Protein AF-A0A497MQU5-F1 (afdb_monomer_lite)

Structure (mmCIF, N/CA/C/O backbone):
data_AF-A0A497MQU5-F1
#
_entry.id   AF-A0A497MQU5-F1
#
loop_
_atom_site.group_PDB
_atom_site.id
_atom_site.type_symbol
_atom_site.label_atom_id
_atom_site.label_alt_id
_atom_site.label_comp_id
_atom_site.label_asym_id
_atom_site.label_entity_id
_atom_site.label_seq_id
_atom_site.pdbx_PDB_ins_code
_atom_site.Cartn_x
_atom_site.Cartn_y
_atom_site.Cartn_z
_atom_site.occupancy
_atom_site.B_iso_or_equiv
_atom_site.auth_seq_id
_atom_site.auth_comp_id
_atom_site.auth_asym_id
_atom_site.auth_atom_id
_atom_site.pdbx_PDB_model_num
ATOM 1 N N . MET A 1 1 ? -2.123 -1.316 -17.488 1.00 65.50 1 MET A N 1
ATOM 2 C CA . MET A 1 1 ? -1.424 -1.820 -16.282 1.00 65.50 1 MET A CA 1
ATOM 3 C C . MET A 1 1 ? -2.068 -3.117 -15.825 1.00 65.50 1 MET A C 1
ATOM 5 O O . MET A 1 1 ? -3.283 -3.237 -15.933 1.00 65.50 1 MET A O 1
ATOM 9 N N . THR A 1 2 ? -1.287 -4.078 -15.330 1.00 81.25 2 THR A N 1
ATOM 10 C CA . THR A 1 2 ? -1.778 -5.382 -14.852 1.00 81.25 2 THR A CA 1
ATOM 11 C C . THR A 1 2 ? -1.287 -5.631 -13.429 1.00 81.25 2 THR A C 1
ATOM 13 O O . THR A 1 2 ? -0.096 -5.804 -13.187 1.00 81.25 2 THR A O 1
ATOM 16 N N . VAL A 1 3 ? -2.223 -5.644 -12.476 1.00 84.69 3 VAL A N 1
ATOM 17 C CA . VAL A 1 3 ? -1.948 -5.898 -11.054 1.00 84.69 3 VAL A CA 1
ATOM 18 C C . VAL A 1 3 ? -2.607 -7.215 -10.640 1.00 84.69 3 VAL A C 1
ATOM 20 O O . VAL A 1 3 ? -3.821 -7.366 -10.832 1.00 84.69 3 VAL A O 1
ATOM 23 N N . PRO A 1 4 ? -1.873 -8.164 -10.030 1.00 89.62 4 PRO A N 1
ATOM 24 C CA . PRO A 1 4 ? -2.443 -9.399 -9.502 1.00 89.62 4 PRO A CA 1
ATOM 25 C C . PRO A 1 4 ? -3.201 -9.123 -8.191 1.00 89.62 4 PRO A C 1
ATOM 27 O O . PRO A 1 4 ? -2.740 -9.439 -7.095 1.00 89.62 4 PRO A O 1
ATOM 30 N N . HIS A 1 5 ? -4.395 -8.535 -8.306 1.00 89.56 5 HIS A N 1
ATOM 31 C CA . HIS A 1 5 ? -5.226 -8.060 -7.192 1.00 89.56 5 HIS A CA 1
ATOM 32 C C . HIS A 1 5 ? -5.446 -9.099 -6.078 1.00 89.56 5 HIS A C 1
ATOM 34 O O . HIS A 1 5 ? -5.529 -8.736 -4.906 1.00 89.56 5 HIS A O 1
ATOM 40 N N . VAL A 1 6 ? -5.542 -10.391 -6.411 1.00 92.25 6 VAL A N 1
ATOM 41 C CA . VAL A 1 6 ? -5.688 -11.472 -5.418 1.00 92.25 6 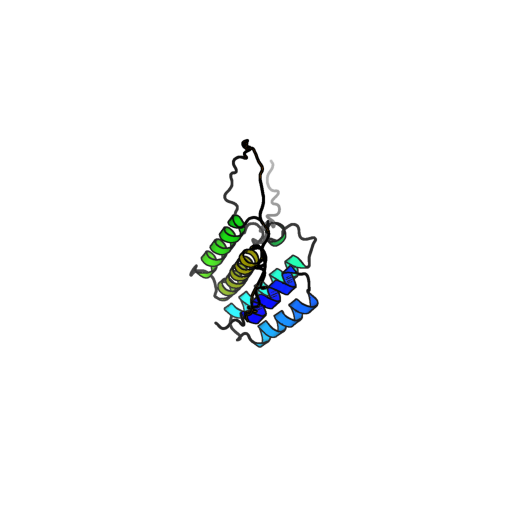VAL A CA 1
ATOM 42 C C . VAL A 1 6 ? -4.443 -11.577 -4.531 1.00 92.25 6 VAL A C 1
ATOM 44 O O . VAL A 1 6 ? -4.572 -11.623 -3.308 1.00 92.25 6 VAL A O 1
ATOM 47 N N . LEU A 1 7 ? -3.247 -11.536 -5.129 1.00 93.69 7 LEU A N 1
ATOM 48 C CA . LEU A 1 7 ? -1.980 -11.573 -4.395 1.00 93.69 7 LEU A CA 1
ATOM 49 C C . LEU A 1 7 ? -1.793 -10.307 -3.557 1.00 93.69 7 LEU A C 1
ATOM 51 O O . LEU A 1 7 ? -1.434 -10.407 -2.391 1.00 93.69 7 LEU A O 1
ATOM 55 N N . VAL A 1 8 ? -2.115 -9.130 -4.103 1.00 94.88 8 VAL A N 1
ATOM 56 C CA . VAL A 1 8 ? -2.029 -7.851 -3.372 1.00 94.88 8 VAL A CA 1
ATOM 57 C C . VAL A 1 8 ? -2.948 -7.839 -2.143 1.00 94.88 8 VAL A C 1
ATOM 59 O O . VAL A 1 8 ? -2.521 -7.485 -1.046 1.00 94.88 8 VAL A O 1
ATOM 62 N N . ASN A 1 9 ? -4.197 -8.299 -2.283 1.00 94.19 9 ASN A N 1
ATOM 63 C CA . ASN A 1 9 ? -5.106 -8.434 -1.141 1.00 94.19 9 ASN A CA 1
ATOM 64 C C . ASN A 1 9 ? -4.569 -9.423 -0.092 1.00 94.19 9 ASN A C 1
ATOM 66 O O . ASN A 1 9 ? -4.709 -9.171 1.106 1.00 94.19 9 ASN A O 1
ATOM 70 N N . ARG A 1 10 ? -3.948 -10.532 -0.520 1.00 94.25 10 ARG A N 1
ATOM 71 C CA . ARG A 1 10 ? -3.338 -11.513 0.389 1.00 94.25 10 ARG A CA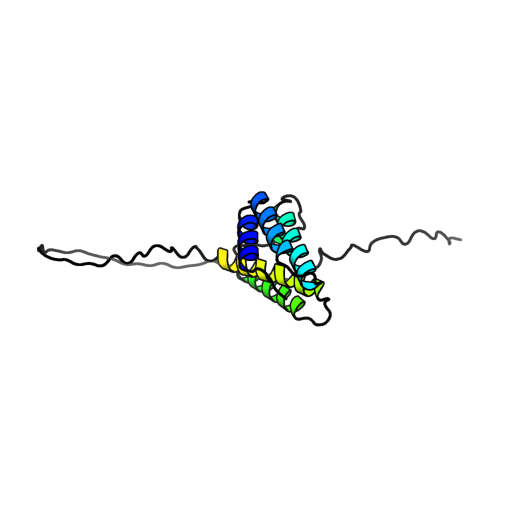 1
ATOM 72 C C . ARG A 1 10 ? -2.117 -10.939 1.110 1.00 94.25 10 ARG A C 1
ATOM 74 O O . ARG A 1 10 ? -2.028 -11.068 2.325 1.00 94.25 10 ARG A O 1
ATOM 81 N N . PHE A 1 11 ? -1.237 -10.251 0.389 1.00 95.88 11 PHE A N 1
ATOM 82 C CA . PHE A 1 11 ? -0.096 -9.518 0.931 1.00 95.88 11 PHE A CA 1
ATOM 83 C C . PHE A 1 11 ? -0.530 -8.551 2.041 1.00 95.88 11 PHE A C 1
ATOM 85 O O . PHE A 1 11 ? -0.059 -8.657 3.170 1.00 95.88 11 PHE A O 1
ATOM 92 N N . PHE A 1 12 ? -1.505 -7.679 1.772 1.00 94.06 12 PHE A N 1
ATOM 93 C CA . PHE A 1 12 ? -2.002 -6.733 2.771 1.00 94.06 12 PHE A CA 1
ATOM 94 C C . PHE A 1 12 ? -2.652 -7.410 3.994 1.00 94.06 12 PHE A C 1
ATOM 96 O O . PHE A 1 12 ? -2.543 -6.890 5.104 1.00 94.06 12 PHE A O 1
ATOM 103 N N . GLN A 1 13 ? -3.324 -8.560 3.832 1.00 92.88 13 GLN A N 1
ATOM 104 C CA . GLN A 1 13 ? -3.819 -9.344 4.976 1.00 92.88 13 GLN A CA 1
ATOM 105 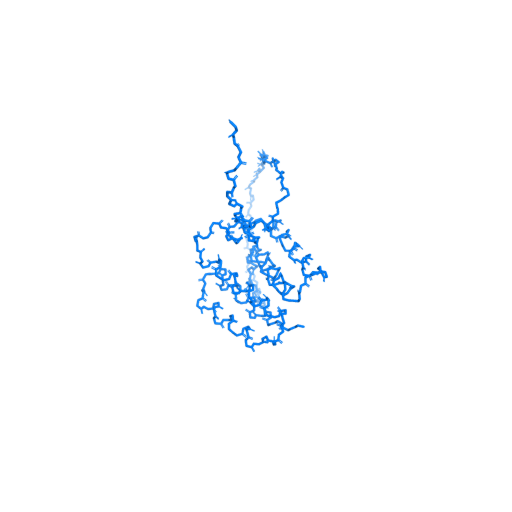C C . GLN A 1 13 ? -2.665 -9.816 5.866 1.00 92.88 13 GLN A C 1
ATOM 107 O O . GLN A 1 13 ? -2.736 -9.647 7.081 1.00 92.88 13 GLN A O 1
ATOM 112 N N . LEU A 1 14 ? -1.605 -10.360 5.262 1.00 93.50 14 LEU A N 1
ATOM 113 C CA . LEU A 1 14 ? -0.420 -10.850 5.969 1.00 93.50 14 LEU A CA 1
ATOM 114 C C . LEU A 1 14 ? 0.313 -9.705 6.684 1.00 93.50 14 LEU A C 1
ATOM 116 O O . LEU A 1 14 ? 0.672 -9.853 7.848 1.00 93.50 14 LEU A O 1
ATOM 120 N N . VAL A 1 15 ? 0.448 -8.541 6.038 1.00 91.50 15 VAL A N 1
ATOM 121 C CA . VAL A 1 15 ? 1.002 -7.317 6.646 1.00 91.50 15 VAL A CA 1
ATOM 122 C C . VAL A 1 15 ? 0.181 -6.871 7.862 1.00 91.50 15 VAL A C 1
ATOM 124 O O . VAL A 1 15 ? 0.740 -6.672 8.938 1.00 91.50 15 VAL A O 1
ATOM 127 N N . ASN A 1 16 ? -1.149 -6.791 7.739 1.00 88.12 16 ASN A N 1
ATOM 128 C CA . ASN A 1 16 ? -2.030 -6.422 8.856 1.00 88.12 16 ASN A CA 1
ATOM 129 C C . ASN A 1 16 ? -1.988 -7.443 10.011 1.00 88.12 16 ASN A C 1
ATOM 131 O O . ASN A 1 16 ? -2.168 -7.072 11.167 1.00 88.12 16 ASN A O 1
ATOM 135 N N . GLN A 1 17 ? -1.725 -8.717 9.709 1.00 89.31 17 GLN A N 1
ATOM 136 C CA . GLN A 1 17 ? -1.517 -9.793 10.687 1.00 89.31 17 GLN A CA 1
ATOM 137 C C . GLN A 1 17 ? -0.060 -9.884 11.188 1.00 89.31 17 GLN A C 1
ATOM 139 O O . GLN A 1 17 ? 0.261 -10.801 11.940 1.00 89.31 17 GLN A O 1
ATOM 144 N N . ARG A 1 18 ? 0.827 -8.961 10.778 1.00 88.88 18 ARG A N 1
ATOM 145 C CA . ARG A 1 18 ? 2.275 -8.945 11.079 1.00 88.88 18 ARG A CA 1
ATOM 146 C C . ARG A 1 18 ? 3.028 -10.223 10.654 1.00 88.88 18 ARG A C 1
ATOM 148 O O . ARG A 1 18 ? 4.120 -10.505 11.141 1.00 88.88 18 ARG A O 1
ATOM 155 N N . GLN A 1 19 ? 2.489 -10.982 9.698 1.00 92.44 19 GLN A N 1
ATOM 156 C CA . GLN A 1 19 ? 3.088 -12.203 9.145 1.00 92.44 19 GLN A CA 1
ATOM 157 C C . GLN A 1 19 ? 4.098 -11.879 8.029 1.00 92.44 19 GLN A C 1
ATOM 159 O O . GLN A 1 19 ? 3.915 -12.249 6.865 1.00 92.44 19 GLN A O 1
ATOM 164 N N . PHE A 1 20 ? 5.177 -11.172 8.380 1.00 91.75 20 PHE A N 1
ATOM 165 C CA . PHE A 1 20 ? 6.122 -10.593 7.413 1.00 91.75 20 PHE A CA 1
ATOM 166 C C . PHE A 1 20 ? 6.785 -11.619 6.485 1.00 91.75 20 PHE A C 1
ATOM 168 O O . PHE A 1 20 ? 6.808 -11.400 5.281 1.00 91.75 20 PHE A O 1
ATOM 175 N N . ALA A 1 21 ? 7.211 -12.782 6.990 1.00 93.50 21 ALA A N 1
ATOM 176 C CA . ALA A 1 21 ? 7.808 -13.832 6.154 1.00 93.50 21 ALA A CA 1
ATOM 177 C C . ALA A 1 21 ? 6.839 -14.390 5.085 1.00 93.50 21 ALA A C 1
ATOM 179 O O . ALA A 1 21 ? 7.269 -14.863 4.034 1.00 93.50 21 ALA A O 1
ATOM 180 N N . GLY A 1 22 ? 5.525 -14.338 5.335 1.00 93.44 22 GLY A N 1
ATOM 181 C CA . GLY A 1 22 ? 4.506 -14.650 4.331 1.00 93.44 22 GLY A CA 1
ATOM 182 C C . GLY A 1 22 ? 4.288 -13.488 3.359 1.00 93.44 22 GLY A C 1
ATOM 183 O O . GLY A 1 22 ? 4.191 -13.705 2.153 1.00 93.44 22 GLY A O 1
ATOM 184 N N . ALA A 1 23 ? 4.240 -12.258 3.878 1.00 94.69 23 ALA A N 1
ATOM 185 C CA . ALA A 1 23 ? 4.084 -11.050 3.072 1.00 94.69 23 ALA A CA 1
ATOM 186 C C . ALA A 1 23 ? 5.239 -10.876 2.068 1.00 94.69 23 ALA A C 1
ATOM 188 O O . ALA A 1 23 ? 4.980 -10.645 0.893 1.00 94.69 23 ALA A O 1
ATOM 189 N N . GLU A 1 24 ? 6.490 -11.076 2.488 1.00 94.62 24 GLU A N 1
ATOM 190 C CA . GLU A 1 24 ? 7.686 -10.999 1.634 1.00 94.62 24 GLU A CA 1
ATOM 191 C C . GLU A 1 24 ? 7.613 -12.002 0.458 1.00 94.62 24 GLU A C 1
ATOM 193 O O . GLU A 1 24 ? 7.892 -11.638 -0.686 1.00 94.62 24 GLU A O 1
ATOM 198 N N . ARG A 1 25 ? 7.126 -13.233 0.692 1.00 95.81 25 ARG A N 1
ATOM 199 C CA . ARG A 1 25 ? 6.919 -14.246 -0.368 1.00 95.81 25 ARG A CA 1
ATOM 200 C C . ARG A 1 25 ? 5.845 -13.841 -1.379 1.00 95.81 25 ARG A C 1
ATOM 202 O O . ARG A 1 25 ? 6.033 -14.034 -2.579 1.00 95.81 25 ARG A O 1
ATOM 209 N N . GLU A 1 26 ? 4.717 -13.292 -0.922 1.00 95.00 26 GLU A N 1
ATOM 210 C CA . GLU A 1 26 ? 3.675 -12.814 -1.844 1.00 95.00 26 GLU A CA 1
ATOM 211 C C . GLU A 1 26 ? 4.096 -11.530 -2.568 1.00 95.00 26 GLU A C 1
ATOM 213 O O . GLU A 1 26 ? 3.768 -11.366 -3.739 1.00 95.00 26 GLU A O 1
ATOM 218 N N . LEU A 1 27 ? 4.881 -10.657 -1.929 1.00 94.56 27 LEU A N 1
ATOM 219 C CA . LEU A 1 27 ? 5.452 -9.464 -2.555 1.00 94.56 27 LEU A CA 1
ATOM 220 C C . LEU A 1 27 ? 6.375 -9.831 -3.728 1.00 94.56 27 LEU A C 1
ATOM 222 O O . LEU A 1 27 ? 6.263 -9.236 -4.800 1.00 94.56 27 LEU A O 1
ATOM 226 N N . GLN A 1 28 ? 7.209 -10.863 -3.572 1.00 94.94 28 GLN A N 1
ATOM 227 C CA . GLN A 1 28 ? 8.028 -11.382 -4.670 1.00 94.94 28 GLN A CA 1
ATOM 228 C C . GLN A 1 28 ? 7.161 -11.949 -5.810 1.00 94.94 28 GLN A C 1
ATOM 230 O O . GLN A 1 28 ? 7.330 -11.559 -6.961 1.00 94.94 28 GLN A O 1
ATOM 235 N N . ARG A 1 29 ? 6.133 -12.754 -5.507 1.00 94.94 29 ARG A N 1
ATOM 236 C CA . ARG A 1 29 ? 5.186 -13.255 -6.528 1.00 94.94 29 ARG A CA 1
ATOM 237 C C . ARG A 1 29 ? 4.404 -12.146 -7.240 1.00 94.94 29 ARG A C 1
ATOM 239 O O . ARG A 1 29 ? 4.007 -12.318 -8.391 1.00 94.94 29 ARG A O 1
ATOM 246 N N . ILE A 1 30 ? 4.138 -11.026 -6.562 1.00 94.56 30 ILE A N 1
ATOM 247 C CA . ILE A 1 30 ? 3.538 -9.830 -7.167 1.00 94.56 30 ILE A CA 1
ATOM 248 C C . ILE A 1 30 ? 4.520 -9.212 -8.169 1.00 94.56 30 ILE A C 1
ATOM 250 O O . ILE A 1 30 ? 4.114 -8.943 -9.298 1.00 94.56 30 ILE A O 1
ATOM 254 N N . LYS A 1 31 ? 5.796 -9.056 -7.789 1.00 93.12 31 LYS A N 1
ATOM 255 C CA . LYS A 1 31 ? 6.876 -8.560 -8.659 1.00 93.12 31 LYS A CA 1
ATOM 256 C C . LYS A 1 31 ? 7.021 -9.401 -9.927 1.00 93.12 31 LYS A C 1
ATOM 258 O O . LYS A 1 31 ? 7.033 -8.841 -11.015 1.00 93.12 31 LYS A O 1
ATOM 263 N N . ASP A 1 32 ? 7.056 -10.726 -9.790 1.00 93.50 32 ASP A N 1
ATOM 264 C CA . ASP A 1 32 ? 7.263 -11.654 -10.912 1.00 93.50 32 ASP A CA 1
ATOM 265 C C . ASP A 1 32 ? 6.094 -11.647 -11.915 1.00 93.50 32 ASP A C 1
ATOM 267 O O . ASP A 1 32 ? 6.282 -11.902 -13.102 1.00 93.50 32 ASP A O 1
ATOM 271 N N . LYS A 1 33 ? 4.875 -11.328 -11.453 1.00 92.38 33 LYS A N 1
ATOM 272 C CA . LYS A 1 33 ? 3.671 -11.209 -12.298 1.00 92.38 33 LYS A CA 1
ATOM 273 C C . LYS A 1 33 ? 3.418 -9.798 -12.833 1.00 92.38 33 LYS A C 1
ATOM 275 O O . LYS A 1 33 ? 2.526 -9.620 -13.663 1.00 92.38 33 LYS A O 1
ATOM 280 N N . MET A 1 34 ? 4.142 -8.791 -12.352 1.00 91.38 34 MET A N 1
ATOM 281 C CA . MET A 1 34 ? 4.026 -7.416 -12.830 1.00 91.38 34 MET A CA 1
ATOM 282 C C . MET A 1 34 ? 4.934 -7.197 -14.042 1.00 91.38 34 MET A C 1
ATOM 284 O O . MET A 1 34 ? 6.135 -7.442 -14.000 1.00 91.38 34 MET A O 1
ATOM 288 N N . GLY A 1 35 ? 4.369 -6.659 -15.126 1.00 90.81 35 GLY A N 1
ATOM 289 C CA . GLY A 1 35 ? 5.168 -6.196 -16.263 1.00 90.81 35 GLY A CA 1
ATOM 290 C C . GLY A 1 35 ? 6.119 -5.056 -15.871 1.00 90.81 35 GLY A C 1
ATOM 291 O O . GLY A 1 35 ? 5.803 -4.254 -14.988 1.00 90.81 35 GLY A O 1
ATOM 292 N N . LYS A 1 36 ? 7.263 -4.956 -16.555 1.00 90.44 36 LYS A N 1
ATOM 293 C CA . LYS A 1 36 ? 8.242 -3.874 -16.367 1.00 90.44 36 LYS A CA 1
ATOM 294 C C . LYS A 1 36 ? 7.689 -2.558 -16.931 1.00 90.44 36 LYS A C 1
ATOM 296 O O . LYS A 1 36 ? 7.745 -2.330 -18.133 1.00 90.44 36 LYS A O 1
ATOM 301 N N . ASN A 1 37 ? 7.138 -1.709 -16.069 1.00 94.44 37 ASN A N 1
ATOM 302 C CA . ASN A 1 37 ? 6.755 -0.329 -16.376 1.00 94.44 37 ASN A CA 1
ATOM 303 C C . ASN A 1 37 ? 6.845 0.532 -15.103 1.00 94.44 37 ASN A C 1
ATOM 305 O O . ASN A 1 37 ? 6.919 0.001 -13.990 1.00 94.44 37 ASN A O 1
ATOM 309 N N . GLU A 1 38 ? 6.856 1.855 -15.263 1.00 95.19 38 GLU A N 1
ATOM 310 C CA . GLU A 1 38 ? 7.054 2.793 -14.151 1.00 95.19 38 GLU A CA 1
ATOM 311 C C . GLU A 1 38 ? 5.948 2.709 -13.098 1.00 95.19 38 GLU A C 1
ATOM 313 O O . GLU A 1 38 ? 6.233 2.665 -11.903 1.00 95.19 38 GLU A O 1
ATOM 318 N N . TRP A 1 39 ? 4.695 2.592 -13.538 1.00 96.19 39 TRP A N 1
ATOM 319 C CA . TRP A 1 39 ? 3.531 2.488 -12.661 1.00 96.19 39 TRP A CA 1
ATOM 320 C C . TRP A 1 39 ? 3.596 1.249 -11.761 1.00 96.19 39 TRP A C 1
ATOM 322 O O . TRP A 1 39 ? 3.443 1.347 -10.545 1.00 96.19 39 TRP A O 1
ATOM 332 N N . ASN A 1 40 ? 3.904 0.078 -12.322 1.00 95.88 40 ASN A N 1
ATOM 333 C CA . ASN A 1 40 ? 4.081 -1.156 -11.556 1.00 95.88 40 ASN A CA 1
ATOM 334 C C . ASN A 1 40 ? 5.282 -1.047 -10.604 1.00 95.88 40 ASN A C 1
ATOM 336 O O . ASN A 1 40 ? 5.210 -1.550 -9.484 1.00 95.88 40 ASN A O 1
ATOM 340 N N . ARG A 1 41 ? 6.364 -0.364 -11.012 1.00 95.50 41 ARG A N 1
ATOM 341 C CA . ARG A 1 41 ? 7.525 -0.094 -10.149 1.00 95.50 41 ARG A CA 1
ATOM 342 C C . ARG A 1 41 ? 7.122 0.759 -8.943 1.00 95.50 41 ARG A C 1
ATOM 344 O O . ARG A 1 41 ? 7.435 0.376 -7.822 1.00 95.50 41 ARG A O 1
ATOM 351 N N . GLY A 1 42 ? 6.387 1.853 -9.149 1.00 96.25 42 GLY A N 1
ATOM 352 C CA . GLY A 1 42 ? 5.895 2.714 -8.069 1.00 96.25 42 GLY A CA 1
ATOM 353 C C . GLY A 1 42 ? 4.910 2.004 -7.144 1.00 96.25 42 GLY A C 1
ATOM 354 O O . GLY A 1 42 ? 5.045 2.081 -5.922 1.00 96.25 42 GLY A O 1
ATOM 355 N N . TYR A 1 43 ? 3.982 1.226 -7.713 1.00 96.94 43 TYR A N 1
ATOM 356 C CA . TYR A 1 43 ? 3.052 0.386 -6.953 1.00 96.94 43 TYR A CA 1
ATOM 357 C C . TYR A 1 43 ? 3.810 -0.621 -6.077 1.00 96.94 43 TYR A C 1
ATOM 359 O O . TYR A 1 43 ? 3.538 -0.733 -4.884 1.00 96.94 43 TYR A O 1
ATOM 367 N N . TYR A 1 44 ? 4.809 -1.314 -6.635 1.00 96.38 44 TYR A N 1
ATOM 368 C CA . TYR A 1 44 ? 5.660 -2.246 -5.895 1.00 96.38 44 TYR A CA 1
ATOM 369 C C . TYR A 1 44 ? 6.459 -1.553 -4.777 1.00 96.38 44 TYR A C 1
ATOM 371 O O . TYR A 1 44 ? 6.482 -2.058 -3.652 1.00 96.38 44 TYR A O 1
ATOM 379 N N . THR A 1 45 ? 7.059 -0.383 -5.040 1.00 95.75 45 THR A N 1
ATOM 380 C CA . THR A 1 45 ? 7.763 0.400 -4.009 1.00 95.75 45 THR A CA 1
ATOM 381 C C . THR A 1 45 ? 6.828 0.769 -2.857 1.00 95.75 45 THR A C 1
ATOM 383 O O . THR A 1 45 ? 7.208 0.629 -1.696 1.00 95.75 45 THR A O 1
ATOM 386 N N . ALA A 1 46 ? 5.590 1.183 -3.148 1.00 95.94 46 ALA A N 1
ATOM 387 C CA . ALA A 1 46 ? 4.593 1.477 -2.121 1.00 95.94 46 ALA A CA 1
ATOM 388 C C . ALA A 1 46 ? 4.205 0.236 -1.301 1.00 95.94 46 ALA A C 1
ATOM 390 O O . ALA A 1 46 ? 4.146 0.326 -0.076 1.00 95.94 46 ALA A O 1
ATOM 391 N N . LEU A 1 47 ? 3.994 -0.928 -1.935 1.00 95.38 47 LEU A N 1
ATOM 392 C CA . LEU A 1 47 ? 3.741 -2.184 -1.212 1.00 95.38 47 LEU A CA 1
ATOM 393 C C . LEU A 1 47 ? 4.886 -2.504 -0.240 1.00 95.38 47 LEU A C 1
ATOM 395 O O . LEU A 1 47 ? 4.639 -2.776 0.936 1.00 95.38 47 LEU A O 1
ATOM 399 N N . TRP A 1 48 ? 6.135 -2.431 -0.708 1.00 93.88 48 TRP A N 1
ATOM 400 C CA . TRP A 1 48 ? 7.309 -2.658 0.135 1.00 93.88 48 TRP A CA 1
ATOM 401 C C . TRP A 1 48 ? 7.385 -1.644 1.286 1.00 93.88 48 TRP A C 1
ATOM 403 O O . TRP A 1 48 ? 7.529 -2.046 2.439 1.00 93.88 48 TRP A O 1
ATOM 413 N N . GLY A 1 49 ? 7.180 -0.352 1.005 1.00 92.06 49 GLY A N 1
ATOM 414 C CA . GLY A 1 49 ? 7.136 0.708 2.016 1.00 92.06 49 GLY A CA 1
ATOM 415 C C . GLY A 1 49 ? 6.088 0.460 3.108 1.00 92.06 49 GLY A C 1
ATOM 416 O O . GLY A 1 49 ? 6.419 0.515 4.289 1.00 92.06 49 GLY A O 1
ATOM 417 N N . ILE A 1 50 ? 4.858 0.082 2.735 1.00 91.38 50 ILE A N 1
ATOM 418 C CA . ILE A 1 50 ? 3.780 -0.288 3.675 1.00 91.38 50 ILE A CA 1
ATOM 419 C C . ILE A 1 50 ? 4.227 -1.419 4.623 1.00 91.38 50 ILE A C 1
ATOM 421 O O . ILE A 1 50 ? 3.995 -1.364 5.835 1.00 91.38 50 ILE A O 1
ATOM 425 N N . MET A 1 51 ? 4.891 -2.447 4.089 1.00 90.75 51 MET A N 1
ATOM 426 C CA . MET A 1 51 ? 5.412 -3.561 4.886 1.00 90.75 51 MET A CA 1
ATOM 427 C C . MET A 1 51 ? 6.541 -3.132 5.833 1.00 90.75 51 MET A C 1
ATOM 429 O O . MET A 1 51 ? 6.528 -3.515 7.002 1.00 90.75 51 MET A O 1
ATOM 433 N N . ILE A 1 52 ? 7.499 -2.322 5.374 1.00 88.50 52 ILE A N 1
ATOM 434 C CA . ILE A 1 52 ? 8.578 -1.829 6.242 1.00 88.50 52 ILE A CA 1
ATOM 435 C C . ILE A 1 52 ? 8.008 -0.944 7.359 1.00 88.50 52 ILE A C 1
ATOM 437 O O . ILE A 1 52 ? 8.264 -1.233 8.525 1.00 88.50 52 ILE A O 1
ATOM 441 N N . SER A 1 53 ? 7.143 0.027 7.043 1.00 85.81 53 SER A N 1
ATOM 442 C CA . SER A 1 53 ? 6.515 0.923 8.032 1.00 85.81 53 SER A CA 1
ATOM 443 C C . SER A 1 53 ? 5.615 0.222 9.063 1.00 85.81 53 SER A C 1
ATOM 445 O O . SER A 1 53 ? 5.312 0.805 10.101 1.00 85.81 53 SER A O 1
ATOM 447 N N . THR A 1 54 ? 5.164 -1.014 8.812 1.00 83.00 54 THR A N 1
ATOM 448 C CA . THR A 1 54 ? 4.453 -1.840 9.816 1.00 83.00 54 THR A CA 1
ATOM 449 C C . THR A 1 54 ? 5.392 -2.731 10.639 1.00 83.00 54 THR A C 1
ATOM 451 O O . THR A 1 54 ? 5.055 -3.093 11.773 1.00 83.00 54 THR A O 1
ATOM 454 N N . LYS A 1 55 ? 6.568 -3.071 10.094 1.00 81.81 55 LYS A N 1
ATOM 455 C CA . LYS A 1 55 ? 7.636 -3.846 10.747 1.00 81.81 55 LYS A CA 1
ATOM 456 C C . LYS A 1 55 ? 8.426 -2.975 11.733 1.00 81.81 55 LYS A C 1
ATOM 458 O O . LYS A 1 55 ? 8.689 -3.412 12.852 1.00 81.81 55 LYS A O 1
ATOM 463 N N . THR A 1 56 ? 8.743 -1.729 11.370 1.00 73.44 56 THR A N 1
ATOM 464 C CA . THR A 1 56 ? 9.466 -0.766 12.218 1.00 73.44 56 THR A CA 1
ATOM 465 C C . THR A 1 56 ? 8.553 -0.109 13.259 1.00 73.44 56 THR A C 1
ATOM 467 O O . THR A 1 56 ? 8.064 1.005 13.105 1.00 73.44 56 THR A O 1
ATOM 470 N N . ASN A 1 57 ? 8.359 -0.787 14.393 1.00 61.41 57 ASN A N 1
ATOM 471 C CA . ASN A 1 57 ? 7.455 -0.334 15.462 1.00 61.41 57 ASN A CA 1
ATOM 472 C C . ASN A 1 57 ? 7.890 0.970 16.185 1.00 61.41 57 ASN A C 1
ATOM 474 O O . ASN A 1 57 ? 7.151 1.462 17.037 1.00 61.41 57 ASN A O 1
ATOM 478 N N . ASN A 1 58 ? 9.073 1.513 15.865 1.00 55.84 58 ASN A N 1
ATOM 479 C CA . ASN A 1 58 ? 9.699 2.659 16.540 1.00 55.84 58 ASN A CA 1
ATOM 480 C C . ASN A 1 58 ? 9.684 3.973 15.727 1.00 55.84 58 ASN A C 1
ATOM 482 O O . ASN A 1 58 ? 10.117 5.008 16.224 1.00 55.84 58 ASN A O 1
ATOM 486 N N . ASP A 1 59 ? 9.198 3.964 14.484 1.00 61.84 59 ASP A N 1
ATOM 487 C CA . ASP A 1 59 ? 9.160 5.181 13.668 1.00 61.84 59 ASP A CA 1
ATOM 488 C C . ASP A 1 59 ? 7.978 6.076 14.091 1.00 61.84 59 ASP A C 1
ATOM 490 O O . ASP A 1 59 ? 6.817 5.773 13.824 1.00 61.84 59 ASP A O 1
ATOM 494 N N . GLN A 1 60 ? 8.256 7.184 14.784 1.00 53.19 60 GLN A N 1
ATOM 495 C CA . GLN A 1 60 ? 7.250 8.171 15.221 1.00 53.19 60 GLN A CA 1
ATOM 496 C C . GLN A 1 60 ? 6.584 8.923 14.056 1.00 53.19 60 GLN A C 1
ATOM 498 O O . GLN A 1 60 ? 5.527 9.542 14.217 1.00 53.19 60 GLN A O 1
ATOM 503 N N . TYR A 1 61 ? 7.178 8.864 12.869 1.00 55.47 61 TYR A N 1
ATOM 504 C CA . TYR A 1 61 ? 6.708 9.571 11.695 1.00 55.47 61 TYR A CA 1
ATOM 505 C C . TYR A 1 61 ? 5.940 8.686 10.714 1.00 55.47 61 TYR A C 1
ATOM 507 O O . TYR A 1 61 ? 5.128 9.225 9.957 1.00 55.47 61 TYR A O 1
ATOM 515 N N . ALA A 1 62 ? 6.114 7.360 10.785 1.00 69.44 62 ALA A N 1
ATOM 516 C CA . ALA A 1 62 ? 5.395 6.382 9.975 1.00 69.44 62 ALA A CA 1
ATOM 517 C C . ALA A 1 62 ? 3.886 6.676 9.936 1.00 69.44 62 ALA A C 1
ATOM 519 O O . ALA A 1 62 ? 3.173 6.520 10.931 1.00 69.44 62 ALA A O 1
ATOM 520 N N . PHE A 1 63 ? 3.394 7.050 8.750 1.00 76.44 63 PHE A N 1
ATOM 521 C CA . PHE A 1 63 ? 1.993 7.402 8.487 1.00 76.44 63 PHE A CA 1
ATOM 522 C C . PHE A 1 63 ? 1.008 6.385 9.085 1.00 76.44 63 PHE A C 1
ATOM 524 O O . PHE A 1 63 ? 0.017 6.765 9.700 1.00 76.44 63 PHE A O 1
ATOM 531 N N . ILE A 1 64 ? 1.337 5.092 8.999 1.00 78.31 64 ILE A N 1
ATOM 532 C CA . ILE A 1 64 ? 0.496 3.991 9.484 1.00 78.31 64 ILE A CA 1
ATOM 533 C C . ILE A 1 64 ? 0.274 4.033 11.009 1.00 78.31 64 ILE A C 1
ATOM 535 O O . ILE A 1 64 ? -0.805 3.659 11.457 1.00 78.31 64 ILE A O 1
ATOM 539 N N . ARG A 1 65 ? 1.223 4.534 11.818 1.00 77.56 65 ARG A N 1
ATOM 540 C CA . ARG A 1 65 ? 1.034 4.669 13.281 1.00 77.56 65 ARG A CA 1
ATOM 541 C C . ARG A 1 65 ? 0.070 5.798 13.657 1.00 77.56 65 ARG A C 1
ATOM 543 O O . ARG A 1 65 ? -0.491 5.768 14.745 1.00 77.56 65 ARG A O 1
ATOM 550 N N . LYS A 1 66 ? -0.127 6.777 12.767 1.00 79.19 66 LYS A N 1
ATOM 551 C CA . LYS A 1 66 ? -1.036 7.922 12.957 1.00 79.19 66 LYS A CA 1
ATOM 552 C C . LYS A 1 66 ? -2.469 7.628 12.487 1.00 79.19 66 LYS A C 1
ATOM 554 O O . LYS A 1 66 ? -3.348 8.464 12.673 1.00 79.19 66 LYS A O 1
ATOM 559 N N . LEU A 1 67 ? -2.714 6.461 11.884 1.00 81.44 67 LEU A N 1
ATOM 560 C CA . LEU A 1 67 ? -4.041 6.029 11.444 1.00 81.44 67 LEU A CA 1
ATOM 561 C C . LEU A 1 67 ? -4.810 5.362 12.591 1.00 81.44 67 LEU A C 1
ATOM 563 O O . LEU A 1 67 ? -4.480 4.244 12.989 1.00 81.44 67 LEU A O 1
ATOM 567 N N . ASP A 1 68 ? -5.903 5.979 13.046 1.00 78.75 68 ASP A N 1
ATOM 568 C CA . ASP A 1 68 ? -6.916 5.240 13.804 1.00 78.75 68 ASP A CA 1
ATOM 569 C C . ASP A 1 68 ? -7.710 4.343 12.850 1.00 78.75 68 ASP A C 1
ATOM 571 O O . ASP A 1 68 ? -8.569 4.797 12.095 1.00 78.75 68 ASP A O 1
ATOM 575 N N . LEU A 1 69 ? -7.445 3.0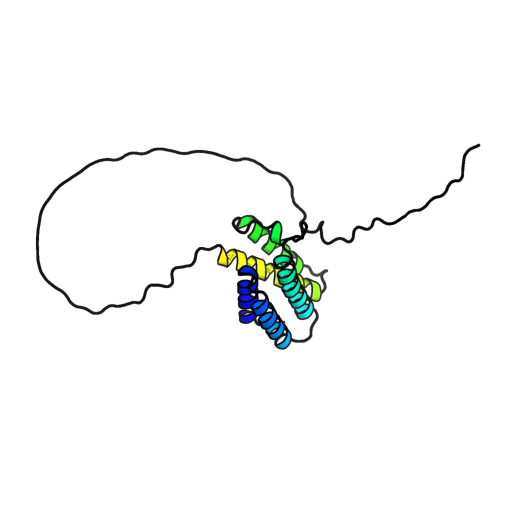39 12.908 1.00 78.94 69 LEU A N 1
ATOM 576 C CA . LEU A 1 69 ? -8.146 2.043 12.100 1.00 78.94 69 LEU A CA 1
ATOM 577 C C . LEU A 1 69 ? -9.655 1.976 12.395 1.00 78.94 69 LEU A C 1
ATOM 579 O O . LEU A 1 69 ? -10.402 1.441 11.577 1.00 78.94 69 LEU A O 1
ATOM 583 N N . ASN A 1 70 ? -10.131 2.497 13.529 1.00 79.69 70 ASN A N 1
ATOM 584 C CA . ASN A 1 70 ? -11.554 2.500 13.865 1.00 79.69 70 ASN A CA 1
ATOM 585 C C . ASN A 1 70 ? -12.315 3.644 13.180 1.00 79.69 70 ASN A C 1
ATOM 587 O O . ASN A 1 70 ? -13.490 3.464 12.827 1.00 79.69 70 ASN A O 1
ATOM 591 N N . ASP A 1 71 ? -11.662 4.784 12.926 1.00 86.06 71 ASP A N 1
ATOM 592 C CA . ASP A 1 71 ? -12.288 5.915 12.252 1.00 86.06 71 ASP A CA 1
ATOM 593 C C . ASP A 1 71 ? -12.371 5.728 10.727 1.00 86.06 71 ASP A C 1
ATOM 595 O O . ASP A 1 71 ? -11.524 6.097 9.912 1.00 86.06 71 ASP A O 1
ATOM 599 N N . LYS A 1 72 ? -13.525 5.214 10.311 1.00 87.56 72 LYS A N 1
ATOM 600 C CA . LYS A 1 72 ? -13.877 5.035 8.900 1.00 87.56 72 LYS A CA 1
ATOM 601 C C . LYS A 1 72 ? -13.938 6.347 8.110 1.00 87.56 72 LYS A C 1
ATOM 603 O O . LYS A 1 72 ? -13.909 6.267 6.881 1.00 87.56 72 LYS A O 1
ATOM 608 N N . LYS A 1 73 ? -14.056 7.521 8.747 1.00 89.31 73 LYS A N 1
ATOM 609 C CA . LYS A 1 73 ? -14.088 8.815 8.044 1.00 89.31 73 LYS A CA 1
ATOM 610 C C . LYS A 1 73 ? -12.687 9.249 7.623 1.00 89.31 73 LYS A C 1
ATOM 612 O O . LYS A 1 73 ? -12.508 9.529 6.438 1.00 89.31 73 LYS A O 1
ATOM 617 N N . THR A 1 74 ? -11.698 9.243 8.519 1.00 88.44 74 THR A N 1
ATOM 618 C CA . THR A 1 74 ? -10.295 9.538 8.161 1.00 88.44 74 THR A CA 1
ATOM 619 C C . THR A 1 74 ? -9.739 8.536 7.152 1.00 88.44 74 THR A C 1
ATOM 621 O O . THR A 1 74 ? -9.200 8.958 6.130 1.00 88.44 74 THR A O 1
ATOM 624 N N . LEU A 1 75 ? -9.987 7.229 7.310 1.00 89.81 75 LEU A N 1
ATOM 625 C CA . LEU A 1 75 ? -9.583 6.237 6.298 1.00 89.81 75 LEU A CA 1
ATOM 626 C C . LEU A 1 75 ? -10.217 6.498 4.913 1.00 89.81 75 LEU A C 1
ATOM 628 O O . LEU A 1 75 ? -9.576 6.291 3.880 1.00 89.81 75 LEU A O 1
ATOM 632 N N . GLN A 1 76 ? -11.472 6.966 4.858 1.00 92.06 76 GLN A N 1
ATOM 633 C CA . GLN A 1 76 ? -12.100 7.378 3.594 1.00 92.06 76 GLN A CA 1
ATOM 634 C C . GLN A 1 76 ? -11.526 8.687 3.041 1.00 92.06 76 GLN A C 1
ATOM 636 O O . GLN A 1 76 ? -11.408 8.803 1.821 1.00 92.06 76 GLN A O 1
ATOM 641 N N . LYS A 1 77 ? -11.169 9.647 3.904 1.00 93.25 77 LYS A N 1
ATOM 642 C CA . LYS A 1 77 ? -10.508 10.906 3.527 1.00 93.25 77 LYS A CA 1
ATOM 643 C C . LYS A 1 77 ? -9.162 10.614 2.863 1.00 93.25 77 LYS A C 1
ATOM 645 O O . LYS A 1 77 ? -9.004 10.941 1.691 1.00 93.25 77 LYS A O 1
ATOM 650 N N . HIS A 1 78 ? -8.289 9.853 3.523 1.00 92.25 78 HIS A N 1
ATOM 651 C CA . HIS A 1 78 ? -6.990 9.452 2.975 1.00 92.25 78 HIS A CA 1
ATOM 652 C C . HIS A 1 78 ? -7.111 8.662 1.673 1.00 92.25 78 HIS A C 1
ATOM 654 O O . HIS A 1 78 ? -6.387 8.926 0.716 1.00 92.25 78 HIS A O 1
ATOM 660 N N . ARG A 1 79 ? -8.088 7.750 1.561 1.00 93.94 79 ARG A N 1
ATOM 661 C CA . ARG A 1 79 ? -8.348 7.075 0.282 1.00 93.94 79 ARG A CA 1
ATOM 662 C C . ARG A 1 79 ? -8.721 8.054 -0.839 1.00 93.94 79 ARG A C 1
ATOM 664 O O . ARG A 1 79 ? -8.317 7.829 -1.977 1.00 93.94 79 ARG A O 1
ATOM 671 N N . LYS A 1 80 ? -9.520 9.090 -0.558 1.00 95.38 80 LYS A N 1
ATOM 672 C CA . LYS A 1 80 ? -9.886 10.112 -1.554 1.00 95.38 80 LYS A CA 1
ATOM 673 C C . LYS A 1 80 ? -8.682 10.969 -1.939 1.00 95.38 80 LYS A C 1
ATOM 675 O O . LYS A 1 80 ? -8.481 11.170 -3.129 1.00 95.38 80 LYS A O 1
ATOM 680 N N . GLU A 1 81 ? -7.882 11.393 -0.963 1.00 94.31 81 GLU A N 1
ATOM 681 C CA . GLU A 1 81 ? -6.645 12.160 -1.169 1.00 94.31 81 GLU A CA 1
ATOM 682 C C . GLU A 1 81 ? -5.687 11.388 -2.091 1.00 94.31 81 GLU A C 1
ATOM 684 O O . GLU A 1 81 ? -5.344 11.874 -3.165 1.00 94.31 81 GLU A O 1
ATOM 689 N N . PHE A 1 82 ? -5.372 10.122 -1.786 1.00 94.25 82 PHE A N 1
ATOM 690 C CA . PHE A 1 82 ? -4.538 9.293 -2.668 1.00 94.25 82 PHE A CA 1
ATOM 691 C C . PHE A 1 82 ? -5.105 9.162 -4.092 1.00 94.25 82 PHE A C 1
ATOM 693 O O . PHE A 1 82 ? -4.353 9.279 -5.056 1.00 94.25 82 PHE A O 1
ATOM 700 N N . LEU A 1 83 ? -6.422 8.991 -4.259 1.00 95.31 83 LEU A N 1
ATOM 701 C CA . LEU A 1 83 ? -7.046 8.946 -5.590 1.00 95.31 83 LEU A CA 1
ATOM 702 C C . LEU A 1 83 ? -6.996 10.290 -6.339 1.00 95.31 83 LEU A C 1
ATOM 704 O O . LEU A 1 83 ? -6.953 10.284 -7.567 1.00 95.31 83 LEU A O 1
ATOM 708 N N . GLN A 1 84 ? -6.969 11.429 -5.641 1.00 95.19 84 GLN A N 1
ATOM 709 C CA . GLN A 1 84 ? -6.743 12.735 -6.270 1.00 95.19 84 GLN A CA 1
ATOM 710 C C . GLN A 1 84 ? -5.323 12.831 -6.841 1.00 95.19 84 GLN A C 1
ATOM 712 O O . GLN A 1 84 ? -5.170 13.298 -7.967 1.00 95.19 84 GLN A O 1
ATOM 717 N N . HIS A 1 85 ? -4.305 12.321 -6.136 1.00 92.56 85 HIS A N 1
ATOM 718 C CA . HIS A 1 85 ? -2.941 12.259 -6.676 1.00 92.56 85 HIS A CA 1
ATOM 719 C C . HIS A 1 85 ? -2.829 11.297 -7.872 1.00 92.56 85 HIS A C 1
ATOM 721 O O . HIS A 1 85 ? -2.220 11.657 -8.873 1.00 92.56 85 HIS A O 1
ATOM 727 N N . VAL A 1 86 ? -3.486 10.127 -7.839 1.00 93.19 86 VAL A N 1
ATOM 728 C CA . VAL A 1 86 ? -3.535 9.200 -8.995 1.00 93.19 86 VAL A CA 1
ATOM 729 C C . VAL A 1 86 ? -4.154 9.853 -10.239 1.00 93.19 86 VAL A C 1
ATOM 731 O O . VAL A 1 86 ? -3.693 9.618 -11.355 1.00 93.19 86 VAL A O 1
ATOM 734 N N . ASN A 1 87 ? -5.190 10.674 -10.055 1.00 92.19 87 ASN A N 1
ATOM 735 C CA . ASN A 1 87 ? -5.907 11.334 -11.149 1.00 92.19 87 ASN A CA 1
ATOM 736 C C . ASN A 1 87 ? -5.272 12.666 -11.595 1.00 92.19 87 ASN A C 1
ATOM 738 O O . ASN A 1 87 ? -5.688 13.228 -12.609 1.00 92.19 87 ASN A O 1
ATOM 742 N N . ASN A 1 88 ? -4.297 13.200 -10.855 1.00 92.31 88 ASN A N 1
ATOM 743 C CA . ASN A 1 88 ? -3.643 14.458 -11.199 1.00 92.31 88 ASN A CA 1
ATOM 744 C C . ASN A 1 88 ? -2.611 14.234 -12.324 1.00 92.31 88 ASN A C 1
ATOM 746 O O . ASN A 1 88 ? -1.718 13.390 -12.238 1.00 92.31 88 ASN A O 1
ATOM 750 N N . ARG A 1 89 ? -2.751 15.018 -13.400 1.00 90.00 89 ARG A N 1
ATOM 751 C CA . ARG A 1 89 ? -1.968 14.910 -14.642 1.00 90.00 89 ARG A CA 1
ATOM 752 C C . ARG A 1 89 ? -0.487 15.270 -14.485 1.00 90.00 89 ARG A C 1
ATOM 754 O O . ARG A 1 89 ? 0.291 14.876 -15.343 1.00 90.00 89 ARG A O 1
ATOM 761 N N . LEU A 1 90 ? -0.115 16.004 -13.433 1.00 92.75 90 LEU A N 1
ATOM 762 C CA . LEU A 1 90 ? 1.263 16.449 -13.186 1.00 92.75 90 LEU A CA 1
ATOM 763 C C . LEU A 1 90 ? 2.169 15.353 -12.604 1.00 92.75 90 LEU A C 1
ATOM 765 O O . LEU A 1 90 ? 3.386 15.493 -12.639 1.00 92.75 90 LEU A O 1
ATOM 769 N N . TYR A 1 91 ? 1.596 14.275 -12.065 1.00 91.50 91 TYR A N 1
ATOM 770 C CA . TYR A 1 91 ? 2.373 13.173 -11.504 1.00 91.50 91 TYR A CA 1
ATOM 771 C C . TYR A 1 91 ? 2.912 12.234 -12.583 1.00 91.50 91 TYR A C 1
ATOM 773 O O . TYR A 1 91 ? 2.239 11.952 -13.584 1.00 91.50 91 TYR A O 1
ATOM 781 N N . SER A 1 92 ? 4.103 11.685 -12.335 1.00 95.00 92 SER A N 1
ATOM 782 C CA . SER A 1 92 ? 4.659 10.615 -13.162 1.00 95.00 92 SER A CA 1
ATOM 783 C C . SER A 1 92 ? 3.809 9.346 -13.051 1.00 95.00 92 SER A C 1
ATOM 785 O O . SER A 1 92 ? 3.043 9.157 -12.099 1.00 95.00 92 SER A O 1
ATOM 787 N N . ASP A 1 93 ? 3.939 8.433 -14.011 1.00 94.69 93 ASP A N 1
ATOM 788 C CA . ASP A 1 93 ? 3.234 7.151 -13.927 1.00 94.69 93 ASP A CA 1
ATOM 789 C C . ASP A 1 93 ? 3.722 6.306 -12.743 1.00 94.69 93 ASP A C 1
ATOM 791 O O . ASP A 1 93 ? 2.917 5.598 -12.136 1.00 94.69 93 ASP A O 1
ATOM 795 N N . TYR A 1 94 ? 4.988 6.464 -12.340 1.00 96.69 94 TYR A N 1
ATOM 796 C CA . TYR A 1 94 ? 5.526 5.926 -11.090 1.00 96.69 94 TYR A CA 1
ATOM 797 C C . TYR A 1 94 ? 4.736 6.408 -9.865 1.00 96.69 94 TYR A C 1
ATOM 799 O O . TYR A 1 94 ? 4.242 5.584 -9.090 1.00 96.69 94 TYR A O 1
ATOM 807 N N . ASP A 1 95 ? 4.545 7.720 -9.714 1.00 96.12 95 ASP A N 1
ATOM 808 C CA . ASP A 1 95 ? 3.823 8.299 -8.574 1.00 96.12 95 ASP A CA 1
ATOM 809 C C . ASP A 1 95 ? 2.356 7.853 -8.555 1.00 96.12 95 ASP A C 1
ATOM 811 O O . ASP A 1 95 ? 1.830 7.458 -7.512 1.00 96.12 95 ASP A O 1
ATOM 815 N N . LYS A 1 96 ? 1.693 7.818 -9.721 1.00 96.25 96 LYS A N 1
ATOM 816 C CA . LYS A 1 96 ? 0.323 7.284 -9.849 1.00 96.25 96 LYS A CA 1
ATOM 817 C C . LYS A 1 96 ? 0.249 5.825 -9.401 1.00 96.25 96 LYS A C 1
ATOM 819 O O . LYS A 1 96 ? -0.717 5.437 -8.742 1.00 96.25 96 LYS A O 1
ATOM 824 N N . GLY A 1 97 ? 1.258 5.016 -9.719 1.00 96.00 97 GLY A N 1
ATOM 825 C CA . GLY A 1 97 ? 1.382 3.645 -9.226 1.00 96.00 97 GLY A CA 1
ATOM 826 C C . GLY A 1 97 ? 1.531 3.584 -7.707 1.00 96.00 97 GLY A C 1
ATOM 827 O O . GLY A 1 97 ? 0.790 2.861 -7.036 1.00 96.00 97 GLY A O 1
ATOM 828 N N . PHE A 1 98 ? 2.430 4.402 -7.158 1.00 96.44 98 PHE A N 1
ATOM 829 C CA . PHE A 1 98 ? 2.681 4.512 -5.722 1.00 96.44 98 PHE A CA 1
ATOM 830 C C . PHE A 1 98 ? 1.407 4.888 -4.944 1.00 96.44 98 PHE A C 1
ATOM 832 O O . PHE A 1 98 ? 0.998 4.172 -4.026 1.00 96.44 98 PHE A O 1
ATOM 839 N N . PHE A 1 99 ? 0.712 5.954 -5.348 1.00 95.88 99 PHE A N 1
ATOM 840 C CA . PHE A 1 99 ? -0.536 6.386 -4.708 1.00 95.88 99 PHE A CA 1
ATOM 841 C C . PHE A 1 99 ? -1.690 5.389 -4.899 1.00 95.88 99 PHE A C 1
ATOM 843 O O . PHE A 1 99 ? -2.521 5.236 -4.000 1.00 95.88 99 PHE A O 1
ATOM 850 N N . SER A 1 100 ? -1.726 4.650 -6.015 1.00 96.06 100 SER A N 1
ATOM 851 C CA . SER A 1 100 ? -2.736 3.605 -6.243 1.00 96.06 100 SER A CA 1
ATOM 852 C C . SER A 1 100 ? -2.638 2.475 -5.213 1.00 96.06 100 SER A C 1
ATOM 854 O O . SER A 1 100 ? -3.662 2.048 -4.677 1.00 96.06 100 SER A O 1
ATOM 856 N N . ALA A 1 101 ? -1.423 2.034 -4.869 1.00 96.62 101 ALA A N 1
ATOM 857 C CA . ALA A 1 101 ? -1.211 1.012 -3.843 1.00 96.62 101 ALA A CA 1
ATOM 858 C C . ALA A 1 101 ? -1.683 1.475 -2.452 1.00 96.62 101 ALA A C 1
ATOM 860 O O . ALA A 1 101 ? -2.335 0.714 -1.733 1.00 96.62 101 ALA A O 1
ATOM 861 N N . TRP A 1 102 ? -1.433 2.737 -2.089 1.00 95.06 102 TRP A N 1
ATOM 862 C CA . TRP A 1 102 ? -1.936 3.323 -0.841 1.00 95.06 102 TRP A CA 1
ATOM 863 C C . TRP A 1 102 ? -3.466 3.446 -0.821 1.00 95.06 102 TRP A C 1
ATOM 865 O O . TRP A 1 102 ? -4.100 3.086 0.176 1.00 95.06 102 TRP A O 1
ATOM 875 N N . ALA A 1 103 ? -4.091 3.865 -1.926 1.00 95.00 103 ALA A N 1
ATOM 876 C CA . ALA A 1 103 ? -5.550 3.909 -2.055 1.00 95.00 103 ALA A CA 1
ATOM 877 C C . ALA A 1 103 ? -6.202 2.512 -1.951 1.00 95.00 103 ALA A C 1
ATOM 879 O O . ALA A 1 103 ? -7.308 2.373 -1.408 1.00 95.00 103 ALA A O 1
ATOM 880 N N . ASP A 1 104 ? -5.518 1.474 -2.440 1.00 95.00 104 ASP A N 1
ATOM 881 C CA . ASP A 1 104 ? -5.911 0.072 -2.291 1.00 95.00 104 ASP A CA 1
ATOM 882 C C . ASP A 1 104 ? -5.736 -0.449 -0.862 1.00 95.00 104 ASP A C 1
ATOM 884 O O . ASP A 1 104 ? -6.629 -1.126 -0.343 1.00 95.00 104 ASP A O 1
ATOM 888 N N . TYR A 1 105 ? -4.645 -0.084 -0.188 1.00 93.25 105 TYR A N 1
ATOM 889 C CA . TYR A 1 105 ? -4.424 -0.437 1.211 1.00 93.25 105 TYR A CA 1
ATOM 890 C C . TYR A 1 105 ? -5.508 0.176 2.114 1.00 93.25 105 TYR A C 1
ATOM 892 O O . TYR A 1 105 ? -6.177 -0.550 2.856 1.00 93.25 105 TYR A O 1
ATOM 900 N N . MET A 1 106 ? -5.808 1.475 1.957 1.00 91.88 106 MET A N 1
ATOM 901 C CA . MET A 1 106 ? -6.928 2.131 2.654 1.00 91.88 106 MET A CA 1
ATOM 902 C C . MET A 1 106 ? -8.278 1.457 2.347 1.00 91.88 106 MET A C 1
ATOM 904 O O . MET A 1 106 ? -9.106 1.272 3.243 1.00 91.88 106 MET A O 1
ATOM 908 N N . ARG A 1 107 ? -8.509 1.031 1.092 1.00 92.31 107 ARG A N 1
ATOM 909 C CA . ARG A 1 107 ? -9.713 0.271 0.698 1.00 92.31 107 ARG A CA 1
ATOM 910 C C . ARG A 1 107 ? -9.828 -1.052 1.457 1.00 92.31 107 ARG A C 1
ATOM 912 O O . ARG A 1 107 ? -10.940 -1.414 1.847 1.00 92.31 107 ARG A O 1
ATOM 919 N N . LEU A 1 108 ? -8.722 -1.765 1.678 1.00 91.25 108 LEU A N 1
ATOM 920 C CA . LEU A 1 108 ? -8.742 -3.006 2.449 1.00 91.25 108 LEU A CA 1
ATOM 921 C C . LEU A 1 108 ? -8.996 -2.749 3.937 1.00 91.25 108 LEU A C 1
ATOM 923 O O . LEU A 1 108 ? -9.839 -3.429 4.517 1.00 91.25 108 LEU A O 1
ATOM 927 N N . LEU A 1 109 ? -8.344 -1.757 4.550 1.00 88.69 109 LEU A N 1
ATOM 928 C CA . LEU A 1 109 ? -8.578 -1.409 5.959 1.00 88.69 109 LEU A CA 1
ATOM 929 C C . LEU A 1 109 ? -10.064 -1.059 6.209 1.00 88.69 109 LEU A C 1
ATOM 931 O O . LEU A 1 109 ? -10.697 -1.590 7.125 1.00 88.69 109 LEU A O 1
ATOM 935 N N . LEU A 1 110 ? -10.687 -0.294 5.304 1.00 89.38 110 LEU A N 1
ATOM 936 C CA . LEU A 1 110 ? -12.134 -0.006 5.301 1.00 89.38 110 LEU A CA 1
ATOM 937 C C . LEU A 1 110 ? -13.046 -1.232 5.084 1.00 89.38 110 LEU A C 1
ATOM 939 O O . LEU A 1 110 ? -14.256 -1.152 5.335 1.00 89.38 110 LEU A O 1
ATOM 943 N N . LYS A 1 111 ? -12.502 -2.346 4.583 1.00 87.25 111 LYS A N 1
ATOM 944 C CA . LYS A 1 111 ? -13.205 -3.627 4.423 1.00 87.25 111 LYS A CA 1
ATOM 945 C C . LYS A 1 111 ? -13.046 -4.498 5.671 1.00 87.25 111 LYS A C 1
ATOM 947 O O . LYS A 1 111 ? -14.042 -5.044 6.128 1.00 87.25 111 LYS A O 1
ATOM 952 N N . THR A 1 112 ? -11.846 -4.576 6.247 1.00 79.19 112 THR A N 1
ATOM 953 C CA . THR A 1 112 ? -11.536 -5.377 7.448 1.00 79.19 112 THR A CA 1
ATOM 954 C C . THR A 1 112 ? -12.197 -4.820 8.717 1.00 79.19 112 THR A C 1
ATOM 956 O O . THR A 1 112 ? -12.625 -5.580 9.578 1.00 79.19 112 THR A O 1
ATOM 959 N N . THR A 1 113 ? -12.382 -3.500 8.808 1.00 65.69 113 THR A N 1
ATOM 960 C CA . THR A 1 113 ? -13.106 -2.820 9.910 1.00 65.69 113 THR A CA 1
ATOM 961 C C . THR A 1 113 ? -14.632 -2.992 9.852 1.00 65.69 113 THR A C 1
ATOM 963 O O . THR A 1 113 ? -15.378 -2.512 10.718 1.00 65.69 113 THR A O 1
ATOM 966 N N . ARG A 1 114 ? -15.147 -3.668 8.819 1.00 60.12 114 ARG A N 1
ATOM 967 C CA . ARG A 1 114 ? -16.514 -4.192 8.796 1.00 60.12 114 ARG A CA 1
ATOM 968 C C . ARG A 1 114 ? -16.437 -5.582 9.425 1.00 60.12 114 ARG A C 1
ATOM 970 O O . ARG A 1 114 ? -15.838 -6.471 8.828 1.00 60.12 114 ARG A O 1
ATOM 977 N N . LYS A 1 115 ? -17.013 -5.734 10.630 1.00 45.66 115 LYS A N 1
ATOM 978 C CA . LYS A 1 115 ? -17.031 -6.992 11.406 1.00 45.66 115 LYS A CA 1
ATOM 979 C C . LYS A 1 115 ? -17.273 -8.205 10.493 1.00 45.66 115 LYS A C 1
ATOM 981 O O . LYS A 1 115 ? -18.089 -8.086 9.572 1.00 45.66 115 LYS A O 1
ATOM 986 N N . PRO A 1 116 ? -16.622 -9.358 10.746 1.00 43.19 116 PRO A N 1
ATOM 987 C CA . PRO A 1 116 ? -16.753 -10.528 9.889 1.00 43.19 116 PRO A CA 1
ATOM 988 C C . PRO A 1 116 ? -18.229 -10.888 9.714 1.00 43.19 116 PRO A C 1
ATOM 990 O O . PRO A 1 116 ? -18.932 -11.180 10.683 1.00 43.19 116 PRO A O 1
ATOM 993 N N . LYS A 1 117 ? -18.706 -10.864 8.464 1.00 41.53 117 LYS A N 1
ATOM 994 C CA . LYS A 1 117 ? -19.998 -11.460 8.123 1.00 41.53 117 LYS A CA 1
ATOM 995 C C . LYS A 1 117 ? -19.847 -12.951 8.399 1.00 41.53 117 LYS A C 1
ATOM 997 O O . LYS A 1 117 ? -19.075 -13.615 7.717 1.00 41.53 117 LYS A O 1
ATOM 1002 N N . ASN A 1 118 ? -20.535 -13.438 9.425 1.00 39.06 118 ASN A N 1
ATOM 1003 C CA . ASN A 1 118 ? -20.495 -14.832 9.843 1.00 39.06 118 ASN A CA 1
ATOM 1004 C C . ASN A 1 118 ? -21.026 -15.713 8.695 1.00 39.06 118 ASN A C 1
ATOM 1006 O O . ASN A 1 118 ? -22.238 -15.784 8.480 1.00 39.06 118 ASN A O 1
ATOM 1010 N N . ILE A 1 119 ? -20.126 -16.319 7.909 1.00 44.06 119 ILE A N 1
ATOM 1011 C CA . ILE A 1 119 ? -20.475 -17.193 6.778 1.00 44.06 119 ILE A CA 1
ATOM 1012 C C . ILE A 1 119 ? -20.801 -18.584 7.324 1.00 44.06 119 ILE A C 1
ATOM 1014 O O . ILE A 1 119 ? -20.113 -19.560 7.048 1.00 44.06 119 ILE A O 1
ATOM 1018 N N . ASN A 1 120 ? -21.849 -18.667 8.142 1.00 49.09 120 ASN A N 1
ATOM 1019 C CA . ASN A 1 120 ? -22.322 -19.932 8.679 1.00 49.09 120 ASN A CA 1
ATOM 1020 C C . ASN A 1 120 ? -23.853 -20.002 8.624 1.00 49.09 120 ASN A C 1
ATOM 1022 O O . ASN A 1 120 ? -24.555 -19.848 9.621 1.00 49.09 120 ASN A O 1
ATOM 1026 N N . LYS A 1 121 ? -24.367 -20.200 7.403 1.00 37.78 121 LYS A N 1
ATOM 1027 C CA . LYS A 1 121 ? -25.723 -20.698 7.132 1.00 37.78 121 LYS A CA 1
ATOM 1028 C C . LYS A 1 121 ? -25.678 -21.728 6.005 1.00 37.78 121 LYS A C 1
ATOM 1030 O O . LYS A 1 121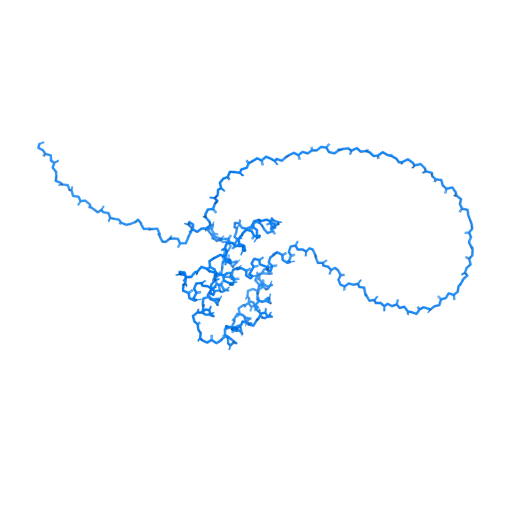 ? -26.018 -21.445 4.862 1.00 37.78 121 LYS A O 1
ATOM 1035 N N . LYS A 1 122 ? -25.253 -22.938 6.373 1.00 42.28 122 LYS A N 1
ATOM 1036 C CA . LYS A 1 122 ? -25.536 -24.180 5.645 1.00 42.28 122 LYS A CA 1
ATOM 1037 C C . LYS A 1 122 ? -27.066 -24.340 5.533 1.00 42.28 122 LYS A C 1
ATOM 1039 O O . LYS A 1 122 ? -27.719 -24.333 6.578 1.00 42.28 122 LYS A O 1
ATOM 1044 N N . PRO A 1 123 ? -27.663 -24.481 4.338 1.00 34.72 123 PRO A N 1
ATOM 1045 C CA . PRO A 1 123 ? -29.064 -24.858 4.224 1.00 34.72 123 PRO A CA 1
ATOM 1046 C C . PRO A 1 123 ? -29.182 -26.377 4.405 1.00 34.72 123 PRO A C 1
ATOM 1048 O O . PRO A 1 123 ? -28.890 -27.145 3.495 1.00 34.72 123 PRO A O 1
ATOM 1051 N N . ALA A 1 124 ? -29.605 -26.813 5.589 1.00 38.59 124 ALA A N 1
ATOM 1052 C CA . ALA A 1 124 ? -30.137 -28.157 5.791 1.00 38.59 124 ALA A CA 1
ATOM 1053 C C . ALA A 1 124 ? -31.667 -28.051 5.840 1.00 38.59 124 ALA A C 1
ATOM 1055 O O . ALA A 1 124 ? -32.206 -27.369 6.714 1.00 38.59 124 ALA A O 1
ATOM 1056 N N . LYS A 1 125 ? -32.363 -28.670 4.878 1.00 35.00 125 LYS A N 1
ATOM 1057 C CA . LYS A 1 125 ? -33.830 -28.744 4.865 1.00 35.00 125 LYS A CA 1
ATOM 1058 C C . LYS A 1 125 ? -34.334 -29.993 4.124 1.00 35.00 125 LYS A C 1
ATOM 1060 O O . LYS A 1 125 ? -34.604 -29.956 2.932 1.00 35.00 125 LYS A O 1
ATOM 1065 N N . ALA A 1 126 ? -34.495 -31.064 4.888 1.00 34.12 126 ALA A N 1
ATOM 1066 C CA . ALA A 1 126 ? -35.562 -32.059 4.772 1.00 34.12 126 ALA A CA 1
ATOM 1067 C C . ALA A 1 126 ? -36.210 -32.058 6.177 1.00 34.12 126 ALA A C 1
ATOM 1069 O O . ALA A 1 126 ? -35.485 -31.923 7.162 1.00 34.12 126 ALA A O 1
ATOM 1070 N N . ALA A 1 127 ? -37.520 -31.825 6.334 1.00 38.88 127 ALA A N 1
ATOM 1071 C CA . ALA A 1 127 ? -38.559 -32.867 6.335 1.00 38.88 127 ALA A CA 1
ATOM 1072 C C . ALA A 1 127 ? -38.178 -33.992 7.328 1.00 38.88 127 ALA A C 1
ATOM 1074 O O . ALA A 1 127 ? -37.130 -34.598 7.162 1.00 38.88 127 ALA A O 1
ATOM 1075 N N . GLU A 1 128 ? -38.904 -34.246 8.423 1.00 33.38 128 GLU A N 1
ATOM 1076 C CA . GLU A 1 128 ? -40.372 -34.370 8.555 1.00 33.38 128 GLU A CA 1
ATOM 1077 C C . GLU A 1 128 ? -40.959 -33.786 9.880 1.00 33.38 128 GLU A C 1
ATOM 1079 O O . GLU A 1 128 ? -40.262 -33.155 10.673 1.00 33.38 128 GLU A O 1
ATOM 1084 N N . LYS A 1 129 ? -42.279 -33.943 10.087 1.00 36.97 129 LYS A N 1
ATOM 1085 C CA . LYS A 1 129 ? -43.079 -33.686 11.322 1.00 36.97 129 LYS A CA 1
ATOM 1086 C C . LYS A 1 129 ? -43.735 -35.039 11.762 1.00 36.97 129 LYS A C 1
ATOM 1088 O O . LYS A 1 129 ? -43.500 -35.986 11.016 1.00 36.97 129 LYS A O 1
ATOM 1093 N N . PRO A 1 130 ? -44.628 -35.187 12.791 1.00 48.25 130 PRO A N 1
ATOM 1094 C CA . PRO A 1 130 ? -45.291 -34.218 13.703 1.00 48.25 130 PRO A CA 1
ATOM 1095 C C . PRO A 1 130 ? -45.471 -34.691 15.189 1.00 48.25 130 PRO A C 1
ATOM 1097 O O . PRO A 1 130 ? -44.808 -35.622 15.622 1.00 48.25 130 PRO A O 1
ATOM 1100 N N . ILE A 1 131 ? -46.437 -34.063 15.905 1.00 29.31 131 ILE A N 1
ATOM 1101 C CA . ILE A 1 131 ? -47.117 -34.418 17.195 1.00 29.31 131 ILE A CA 1
ATOM 1102 C C . ILE A 1 131 ? -46.261 -34.300 18.498 1.00 29.31 131 ILE A C 1
ATOM 1104 O O . ILE A 1 131 ? -45.066 -34.541 18.461 1.00 29.31 131 ILE A O 1
ATOM 1108 N N . GLU A 1 132 ? -46.738 -33.862 19.685 1.00 33.69 132 GLU A N 1
ATOM 1109 C CA . GLU A 1 132 ? -48.088 -33.479 20.163 1.00 33.69 132 GLU A CA 1
ATOM 1110 C C . GLU A 1 132 ? -48.109 -32.368 21.269 1.00 33.69 132 GLU A C 1
ATOM 1112 O O . GLU A 1 132 ? -47.102 -32.029 21.880 1.00 33.69 132 GLU A O 1
ATOM 1117 N N . LYS A 1 133 ? -49.309 -31.801 21.489 1.00 34.56 133 LYS A N 1
ATOM 1118 C CA . LYS A 1 133 ? -49.824 -30.805 22.466 1.00 34.56 133 LYS A CA 1
ATOM 1119 C C . LYS A 1 133 ? -49.146 -30.693 23.858 1.00 34.56 133 LYS A C 1
ATOM 1121 O O . LYS A 1 133 ? -49.022 -31.691 24.559 1.00 34.56 133 LYS A O 1
ATOM 1126 N N . ARG A 1 134 ? -49.068 -29.455 24.394 1.00 34.06 134 ARG A N 1
ATOM 1127 C CA . ARG A 1 134 ? -49.684 -29.084 25.703 1.00 34.06 134 ARG A CA 1
ATOM 1128 C C . ARG A 1 134 ? -49.946 -27.567 25.822 1.00 34.06 134 ARG A C 1
ATOM 1130 O O . ARG A 1 134 ? -49.267 -26.764 25.197 1.00 34.06 134 ARG A O 1
ATOM 1137 N N . VAL A 1 135 ? -50.972 -27.201 26.595 1.00 30.80 135 VAL A N 1
ATOM 1138 C CA . VAL A 1 135 ? -51.537 -25.840 26.769 1.00 30.80 135 VAL A CA 1
ATOM 1139 C C . VAL A 1 135 ? -51.104 -25.233 28.122 1.00 30.80 135 VAL A C 1
ATOM 1141 O O . VAL A 1 135 ? -50.724 -26.003 29.005 1.00 30.80 135 VAL A O 1
ATOM 1144 N N . LYS A 1 136 ? -51.336 -23.913 28.304 1.00 34.34 136 LYS A N 1
ATOM 1145 C CA . LYS A 1 136 ? -51.350 -23.098 29.559 1.00 34.34 136 LYS A CA 1
ATOM 1146 C C . LYS A 1 136 ? -50.015 -22.388 29.889 1.00 34.34 136 LYS A C 1
ATOM 1148 O O . LYS A 1 136 ? -48.973 -22.967 29.621 1.00 34.34 136 LYS A O 1
ATOM 1153 N N . THR A 1 137 ? -49.936 -21.178 30.474 1.00 26.81 137 THR A N 1
ATOM 1154 C CA . THR A 1 137 ? -50.882 -20.065 30.812 1.00 26.81 137 THR A CA 1
ATOM 1155 C C . THR A 1 137 ? -50.058 -18.867 31.336 1.00 26.81 137 THR A C 1
ATOM 1157 O O . THR A 1 137 ? -49.062 -19.136 32.000 1.00 26.81 137 THR A O 1
ATOM 1160 N N . ALA A 1 138 ? -50.552 -17.615 31.213 1.00 30.66 138 ALA A N 1
ATOM 1161 C CA . ALA A 1 138 ? -50.085 -16.425 31.981 1.00 30.66 138 ALA A CA 1
ATOM 1162 C C . ALA A 1 138 ? -48.576 -16.067 31.750 1.00 30.66 138 ALA A C 1
ATOM 1164 O O . ALA A 1 138 ? -47.928 -16.750 30.966 1.00 30.66 138 ALA A O 1
ATOM 1165 N N . SER A 1 139 ? -47.877 -15.060 32.303 1.00 32.69 139 SER A N 1
ATOM 1166 C CA . SER A 1 139 ? -48.098 -13.734 32.951 1.00 32.69 139 SER A CA 1
ATOM 1167 C C . SER A 1 139 ? -46.683 -13.148 33.209 1.00 32.69 139 SER A C 1
ATOM 1169 O O . SER A 1 139 ? -45.783 -13.939 33.475 1.00 32.69 139 SER A O 1
ATOM 1171 N N . ASP A 1 140 ? -46.358 -11.850 33.227 1.00 31.64 140 ASP A N 1
ATOM 1172 C CA . ASP A 1 140 ? -47.047 -10.578 32.929 1.00 31.64 140 ASP A CA 1
ATOM 1173 C C . ASP A 1 140 ? -45.965 -9.452 32.780 1.00 31.64 140 ASP A C 1
ATOM 1175 O O . ASP A 1 140 ? -44.779 -9.720 32.959 1.00 31.64 140 ASP A O 1
ATOM 1179 N N . SER A 1 141 ? -46.373 -8.191 32.562 1.00 33.06 141 SER A N 1
ATOM 1180 C CA . SER A 1 141 ? -45.733 -6.971 33.105 1.00 33.06 141 SER A CA 1
ATOM 1181 C C . SER A 1 141 ? -44.465 -6.347 32.464 1.00 33.06 141 SER A C 1
ATOM 1183 O O . SER A 1 141 ? -43.368 -6.885 32.512 1.00 33.06 141 SER A O 1
ATOM 1185 N N . ARG A 1 142 ? -44.633 -5.057 32.094 1.00 33.16 142 ARG A N 1
ATOM 1186 C CA . ARG A 1 142 ? -43.819 -3.881 32.530 1.00 33.16 142 ARG A CA 1
ATOM 1187 C C . ARG A 1 142 ? -42.367 -3.767 31.987 1.00 33.16 142 ARG A C 1
ATOM 1189 O O . ARG A 1 142 ? -41.497 -4.518 32.387 1.00 33.16 142 ARG A O 1
ATOM 1196 N N . ALA A 1 143 ? -42.008 -2.903 31.025 1.00 30.23 143 ALA A N 1
ATOM 1197 C CA . ALA A 1 143 ? -42.120 -1.432 30.869 1.00 30.23 143 ALA A CA 1
ATOM 1198 C C . ALA A 1 143 ? -40.982 -0.583 31.505 1.00 30.23 143 ALA A C 1
ATOM 1200 O O . ALA A 1 143 ? -40.549 -0.858 32.615 1.00 30.23 143 ALA A O 1
ATOM 1201 N N . GLN A 1 144 ? -40.654 0.536 30.819 1.00 35.62 144 GLN A N 1
ATOM 1202 C CA . GLN A 1 144 ? -39.728 1.660 31.148 1.00 35.62 144 GLN A CA 1
ATOM 1203 C C . GLN A 1 144 ? -38.256 1.486 30.662 1.00 35.62 144 GLN A C 1
ATOM 1205 O O . GLN A 1 144 ? -37.669 0.436 30.870 1.00 35.62 144 GLN A O 1
ATOM 1210 N N . LYS A 1 145 ? -37.670 2.351 29.795 1.00 31.66 145 LYS A N 1
ATOM 1211 C CA . LYS A 1 145 ? -37.333 3.815 29.848 1.00 31.66 145 LYS A CA 1
ATOM 1212 C C . LYS A 1 145 ? -36.059 4.025 30.715 1.00 31.66 145 LYS A C 1
ATOM 1214 O O . LYS A 1 145 ? -36.036 3.529 31.826 1.00 31.66 145 LYS A O 1
ATOM 1219 N N . VAL A 1 146 ? -34.954 4.651 30.266 1.00 32.94 146 VAL A N 1
ATOM 1220 C CA . VAL A 1 146 ? -34.710 6.119 30.182 1.00 32.94 146 VAL A CA 1
ATOM 1221 C C . VAL A 1 146 ? -33.406 6.471 29.393 1.00 32.94 146 VAL A C 1
ATOM 1223 O O . VAL A 1 146 ? -32.514 5.654 29.211 1.00 32.94 146 VAL A O 1
ATOM 1226 N N . GLN A 1 147 ? -33.376 7.722 28.916 1.00 29.94 147 GLN A N 1
ATOM 1227 C CA . GLN A 1 147 ? -32.412 8.585 28.189 1.00 29.94 147 GLN A CA 1
ATOM 1228 C C . GLN A 1 147 ? -30.864 8.489 28.402 1.00 29.94 147 GLN A C 1
ATOM 1230 O O . GLN A 1 147 ? -30.393 8.274 29.508 1.00 29.94 147 GLN A O 1
ATOM 1235 N N . LYS A 1 148 ? -30.103 8.749 27.304 1.00 35.66 148 LYS A N 1
ATOM 1236 C CA . LYS A 1 148 ? -29.159 9.889 26.993 1.00 35.66 148 LYS A CA 1
ATOM 1237 C C . LYS A 1 148 ? -28.564 10.760 28.145 1.00 35.66 148 LYS A C 1
ATOM 1239 O O . LYS A 1 148 ? -29.219 10.841 29.174 1.00 35.66 148 LYS A O 1
ATOM 1244 N N . PRO A 1 149 ? -27.520 11.621 27.919 1.00 42.28 149 PRO A N 1
ATOM 1245 C CA . PRO A 1 149 ? -26.592 11.802 26.763 1.00 42.28 149 PRO A CA 1
ATOM 1246 C C . PRO A 1 149 ? -25.092 12.088 27.128 1.00 42.28 149 PRO A C 1
ATOM 1248 O O . PRO A 1 149 ? -24.774 12.327 28.285 1.00 42.28 149 PRO A O 1
ATOM 1251 N N . SER A 1 150 ? -24.196 12.254 26.133 1.00 28.11 150 SER A N 1
ATOM 1252 C CA . SER A 1 150 ? -23.048 13.204 26.208 1.00 28.11 150 SER A CA 1
ATOM 1253 C C . SER A 1 150 ? -22.408 13.530 24.834 1.00 28.11 150 SER A C 1
ATOM 1255 O O . SER A 1 150 ? -22.524 12.762 23.879 1.00 28.11 150 SER A O 1
ATOM 1257 N N . LYS A 1 151 ? -21.797 14.725 24.728 1.00 40.06 151 LYS A N 1
ATOM 1258 C CA . LYS A 1 151 ? -21.014 15.281 23.588 1.00 40.06 151 LYS A CA 1
ATOM 1259 C C . LYS A 1 151 ? -19.516 14.915 23.740 1.00 40.06 151 LYS A C 1
ATOM 1261 O O . LYS A 1 151 ? -19.135 14.520 24.839 1.00 40.06 151 LYS A O 1
ATOM 1266 N N . PRO A 1 152 ? -18.683 15.001 22.680 1.00 39.84 152 PRO A N 1
ATOM 1267 C CA . PRO A 1 152 ? -17.910 16.231 22.364 1.00 39.84 152 PRO A CA 1
ATOM 1268 C C . PRO A 1 152 ? -18.144 16.696 20.903 1.00 39.84 152 PRO A C 1
ATOM 1270 O O . PRO A 1 152 ? -18.633 15.918 20.091 1.00 39.84 152 PRO A O 1
ATOM 1273 N N . GLU A 1 153 ? -18.004 17.954 20.464 1.00 29.53 153 GLU A N 1
ATOM 1274 C CA . GLU A 1 153 ? -16.992 19.027 20.645 1.00 29.53 153 GLU A CA 1
ATOM 1275 C C . GLU A 1 153 ? -16.057 19.155 19.416 1.00 29.53 153 GLU A C 1
ATOM 1277 O O . GLU A 1 153 ? -16.005 18.260 18.575 1.00 29.53 153 GLU A O 1
ATOM 1282 N N . LYS A 1 154 ? -15.469 20.343 19.209 1.00 44.59 154 LYS A N 1
ATOM 1283 C CA . LYS A 1 154 ? -14.945 20.828 17.918 1.00 44.59 154 LYS A CA 1
ATOM 1284 C C . LYS A 1 154 ? -13.416 20.689 17.808 1.00 44.59 154 LYS A C 1
ATOM 1286 O O . LYS A 1 154 ? -12.709 21.094 18.721 1.00 44.59 154 LYS A O 1
ATOM 1291 N N . SER A 1 155 ? -12.915 20.323 16.629 1.00 33.50 155 SER A N 1
ATOM 1292 C CA . SER A 1 155 ? -11.599 20.737 16.101 1.00 33.50 155 SER A CA 1
ATOM 1293 C C . SER A 1 155 ? -11.716 20.842 14.567 1.00 33.50 155 SER A C 1
ATOM 1295 O O . SER A 1 155 ? -12.438 20.058 13.956 1.00 33.50 155 SER A O 1
ATOM 1297 N N . LEU A 1 156 ? -11.293 21.912 13.884 1.00 35.00 156 LEU A N 1
ATOM 1298 C CA . LEU A 1 156 ? -10.003 22.623 13.841 1.00 35.00 156 LEU A CA 1
ATOM 1299 C C . LEU A 1 156 ? -8.933 21.847 13.051 1.00 35.00 156 LEU A C 1
ATOM 1301 O O . LEU A 1 156 ? -8.582 20.730 13.413 1.00 35.00 156 LEU A O 1
ATOM 1305 N N . GLY A 1 157 ? -8.375 22.491 12.019 1.00 35.09 157 GLY A N 1
ATOM 1306 C CA . GLY A 1 157 ? -7.134 22.068 11.362 1.00 35.09 157 GLY A CA 1
ATOM 1307 C C . GLY A 1 157 ? -7.309 21.160 10.142 1.00 35.09 157 GLY A C 1
ATOM 1308 O O . GLY A 1 157 ? -7.466 19.947 10.253 1.00 35.09 157 GLY A O 1
ATOM 1309 N N . GLN A 1 158 ? -7.180 21.747 8.954 1.00 41.59 158 GLN A N 1
ATOM 1310 C CA . GLN A 1 158 ? -6.929 21.023 7.710 1.00 41.59 158 GLN A CA 1
ATOM 1311 C C . GLN A 1 158 ? -5.489 20.482 7.758 1.00 41.59 158 GLN A C 1
ATOM 1313 O O . GLN A 1 158 ? -4.535 21.234 7.598 1.00 41.59 158 GLN A O 1
ATOM 1318 N N . THR A 1 159 ? -5.319 19.197 8.078 1.00 42.06 159 THR A N 1
ATOM 1319 C CA . THR A 1 159 ? -3.994 18.595 8.282 1.00 42.06 159 THR A CA 1
ATOM 1320 C C . THR A 1 159 ? -3.394 18.055 6.984 1.00 42.06 159 THR A C 1
ATOM 1322 O O . THR A 1 159 ? -3.821 17.018 6.472 1.00 42.06 159 THR A O 1
ATOM 1325 N N . ASP A 1 160 ? -2.364 18.739 6.480 1.00 44.41 160 ASP A N 1
ATOM 1326 C CA . ASP A 1 160 ? -1.542 18.268 5.363 1.00 44.41 160 ASP A CA 1
ATOM 1327 C C . ASP A 1 160 ? -0.690 17.058 5.764 1.00 44.41 160 ASP A C 1
ATOM 1329 O O . ASP A 1 160 ? 0.355 17.160 6.410 1.00 44.41 160 ASP A O 1
ATOM 1333 N N . ILE A 1 161 ? -1.132 15.884 5.314 1.00 48.94 161 ILE A N 1
ATOM 1334 C CA . ILE A 1 161 ? -0.470 14.583 5.501 1.00 48.94 161 ILE A CA 1
ATOM 1335 C C . ILE A 1 161 ? 0.943 14.488 4.893 1.00 48.94 161 ILE A C 1
ATOM 1337 O O . ILE A 1 161 ? 1.672 13.548 5.205 1.00 48.94 161 ILE A O 1
ATOM 1341 N N . PHE A 1 162 ? 1.360 15.453 4.068 1.00 47.44 162 PHE A N 1
ATOM 1342 C CA . PHE A 1 162 ? 2.620 15.409 3.315 1.00 47.44 162 PHE A CA 1
ATOM 1343 C C . PHE A 1 162 ? 3.810 16.116 3.972 1.00 47.44 162 PHE A C 1
ATOM 1345 O O . PHE A 1 162 ? 4.927 15.978 3.478 1.00 47.44 162 PHE A O 1
ATOM 1352 N N . ARG A 1 163 ? 3.635 16.784 5.125 1.00 51.31 163 ARG A N 1
ATOM 1353 C CA . ARG A 1 163 ? 4.740 17.471 5.834 1.00 51.31 163 ARG A CA 1
ATOM 1354 C C . ARG A 1 163 ? 5.905 16.548 6.241 1.00 51.31 163 ARG A C 1
ATOM 1356 O O . ARG A 1 163 ? 6.972 17.040 6.575 1.00 51.31 163 ARG A O 1
ATOM 1363 N N . PHE A 1 164 ? 5.716 15.227 6.211 1.00 45.19 164 PHE A N 1
ATOM 1364 C CA . PHE A 1 164 ? 6.765 14.246 6.509 1.00 45.19 164 PHE A CA 1
ATOM 1365 C C . PHE A 1 164 ? 7.590 13.785 5.283 1.00 45.19 164 PHE A C 1
ATOM 1367 O O . PHE A 1 164 ? 8.630 13.164 5.454 1.00 45.19 164 PHE A O 1
ATOM 1374 N N . LEU A 1 165 ? 7.152 14.064 4.050 1.00 40.97 165 LEU A N 1
ATOM 1375 C CA . LEU A 1 165 ? 7.811 13.560 2.830 1.00 40.97 165 LEU A CA 1
ATOM 1376 C C . LEU A 1 165 ? 8.656 14.608 2.090 1.00 40.97 165 LEU A C 1
ATOM 1378 O O . LEU A 1 165 ? 9.296 14.275 1.095 1.00 40.97 165 LEU A O 1
ATOM 1382 N N . ALA A 1 166 ? 8.678 15.855 2.563 1.00 38.38 166 ALA A N 1
ATOM 1383 C CA . ALA A 1 166 ? 9.611 16.858 2.066 1.00 38.38 166 ALA A CA 1
ATOM 1384 C C . ALA A 1 166 ? 10.999 16.637 2.702 1.00 38.38 166 ALA A C 1
ATOM 1386 O O . ALA A 1 166 ? 11.067 16.499 3.926 1.00 38.38 166 ALA A O 1
ATOM 1387 N N . PRO A 1 167 ? 12.101 16.621 1.925 1.00 38.97 167 PRO A N 1
ATOM 1388 C CA . PRO A 1 167 ? 13.433 16.732 2.507 1.00 38.97 167 PRO A CA 1
ATOM 1389 C C . PRO A 1 167 ? 13.547 18.085 3.223 1.00 38.97 167 PRO A C 1
ATOM 1391 O O . PRO A 1 167 ? 13.106 19.108 2.699 1.00 38.97 167 PRO A O 1
ATOM 1394 N N . ASP A 1 168 ? 14.110 18.087 4.430 1.00 45.78 168 ASP A N 1
ATOM 1395 C CA . ASP A 1 168 ? 14.277 19.305 5.226 1.00 45.78 168 ASP A CA 1
ATOM 1396 C C . ASP A 1 168 ? 15.414 20.147 4.628 1.00 45.78 168 ASP A C 1
ATOM 1398 O O . ASP A 1 168 ? 16.594 19.928 4.915 1.00 45.78 168 ASP A O 1
ATOM 1402 N N . THR A 1 169 ? 15.068 21.075 3.729 1.00 50.19 169 THR A N 1
ATOM 1403 C CA . THR A 1 169 ? 16.022 21.981 3.072 1.00 50.19 169 THR A CA 1
ATOM 1404 C C . THR A 1 169 ? 16.499 23.059 4.048 1.00 50.19 169 THR A C 1
ATOM 1406 O O . THR A 1 169 ? 16.182 24.241 3.921 1.00 50.19 169 THR A O 1
ATOM 1409 N N . ARG A 1 170 ? 17.279 22.639 5.045 1.00 47.53 170 ARG A N 1
ATOM 1410 C CA . ARG A 1 170 ? 18.026 23.499 5.964 1.00 47.53 170 ARG A CA 1
ATOM 1411 C C . ARG A 1 170 ? 19.501 23.128 5.941 1.00 47.53 170 ARG A C 1
ATOM 1413 O O . ARG A 1 170 ? 19.980 22.400 6.807 1.00 47.53 170 ARG A O 1
ATOM 1420 N N . GLN A 1 171 ? 20.236 23.682 4.980 1.00 38.19 171 GLN A N 1
ATOM 1421 C CA . GLN A 1 171 ? 21.685 23.820 5.098 1.00 38.19 171 GLN A CA 1
ATOM 1422 C C . GLN A 1 171 ? 22.145 25.211 4.664 1.00 38.19 171 GLN A C 1
ATOM 1424 O O . GLN A 1 171 ? 21.840 25.642 3.560 1.00 38.19 171 GLN A O 1
ATOM 1429 N N . ARG A 1 172 ? 22.909 25.827 5.575 1.00 46.84 172 ARG A N 1
ATOM 1430 C CA . ARG A 1 172 ? 23.985 26.808 5.374 1.00 46.84 172 ARG A CA 1
ATOM 1431 C C . ARG A 1 172 ? 23.734 27.972 4.411 1.00 46.84 172 ARG A C 1
ATOM 1433 O O . ARG A 1 172 ? 23.906 27.841 3.206 1.00 46.84 172 ARG A O 1
ATOM 1440 N N . GLU A 1 173 ? 23.613 29.152 5.004 1.00 42.03 173 GLU A N 1
ATOM 1441 C CA . GLU A 1 173 ? 24.514 30.241 4.623 1.00 42.03 173 GLU A CA 1
ATOM 1442 C C . GLU A 1 173 ? 25.515 30.409 5.776 1.00 42.03 173 GLU A C 1
ATOM 1444 O O . GLU A 1 173 ? 25.118 30.524 6.938 1.00 42.03 173 GLU A O 1
ATOM 1449 N N . GLU A 1 174 ? 26.805 30.286 5.463 1.00 46.56 174 GLU A N 1
ATOM 1450 C CA . GLU A 1 174 ? 27.912 30.517 6.395 1.00 46.56 174 GLU A CA 1
ATOM 1451 C C . GLU A 1 174 ? 28.348 31.992 6.349 1.00 46.56 174 GLU A C 1
ATOM 1453 O O . GLU A 1 174 ? 28.091 32.708 5.386 1.00 46.56 174 GLU A O 1
ATOM 1458 N N . GLU A 1 175 ? 28.981 32.413 7.441 1.00 47.41 175 GLU A N 1
ATOM 1459 C CA . GLU A 1 175 ? 29.617 33.701 7.740 1.00 47.41 175 GLU A CA 1
ATOM 1460 C C . GLU A 1 175 ? 29.936 34.710 6.612 1.00 47.41 175 GLU A C 1
ATOM 1462 O O . GLU A 1 175 ? 30.594 34.409 5.618 1.00 47.41 175 GLU A O 1
ATOM 1467 N N . ASN A 1 176 ? 29.700 35.993 6.923 1.00 44.16 176 ASN A N 1
ATOM 1468 C CA . ASN A 1 176 ? 30.565 37.090 6.473 1.00 44.16 176 ASN A CA 1
ATOM 1469 C C . ASN A 1 176 ? 30.755 38.134 7.599 1.00 44.16 176 ASN A C 1
ATOM 1471 O O . ASN A 1 176 ? 29.870 38.967 7.809 1.00 44.16 176 ASN A O 1
ATOM 1475 N N . PRO A 1 177 ? 31.886 38.128 8.331 1.00 58.81 177 PRO A N 1
ATOM 1476 C CA . PRO A 1 177 ? 32.189 39.117 9.354 1.00 58.81 177 PRO A CA 1
ATOM 1477 C C . PRO A 1 177 ? 33.005 40.270 8.752 1.00 58.81 177 PRO A C 1
ATOM 1479 O O . PRO A 1 177 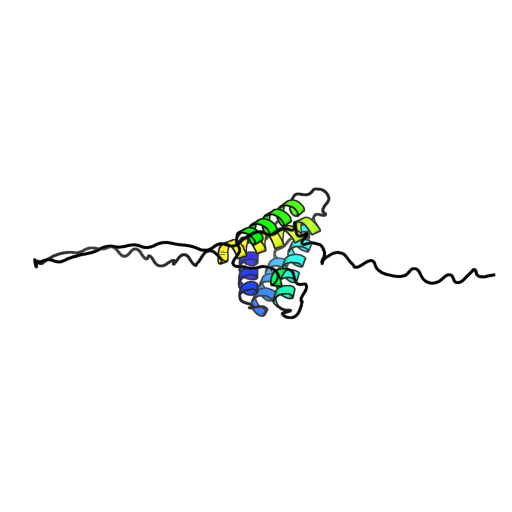? 34.225 40.344 8.905 1.00 58.81 177 PRO A O 1
ATOM 1482 N N . LYS A 1 178 ? 32.320 41.201 8.082 1.00 52.59 178 LYS A N 1
ATOM 1483 C CA . LYS A 1 178 ? 32.865 42.519 7.732 1.00 52.59 178 LYS A CA 1
ATOM 1484 C C . LYS A 1 178 ? 31.818 43.595 7.975 1.00 52.59 178 LYS A C 1
ATOM 1486 O O . LYS A 1 178 ? 30.914 43.760 7.169 1.00 52.59 178 LYS A O 1
ATOM 1491 N N . ASP A 1 179 ? 31.922 44.233 9.137 1.00 51.88 179 ASP A N 1
ATOM 1492 C CA . ASP A 1 179 ? 31.969 45.694 9.287 1.00 51.88 179 ASP A CA 1
ATOM 1493 C C . ASP A 1 179 ? 31.742 46.076 10.752 1.00 51.88 179 ASP A C 1
ATOM 1495 O O . ASP A 1 179 ? 30.666 45.879 11.321 1.00 51.88 179 ASP A O 1
ATOM 1499 N N . LYS A 1 180 ? 32.764 46.683 11.360 1.00 48.06 180 LYS A N 1
ATOM 1500 C CA . LYS A 1 180 ? 32.571 47.604 12.477 1.00 48.06 180 LYS A CA 1
ATOM 1501 C C . LYS A 1 180 ? 33.699 48.646 12.479 1.00 48.06 180 LYS A C 1
ATOM 1503 O O . LYS A 1 180 ? 34.856 48.228 12.536 1.00 48.06 180 LYS A O 1
ATOM 1508 N N . PRO A 1 181 ? 33.385 49.949 12.377 1.00 63.88 181 PRO A N 1
ATOM 1509 C CA . PRO A 1 181 ? 34.335 51.020 12.666 1.00 63.88 181 PRO A CA 1
ATOM 1510 C C . PRO A 1 181 ? 34.582 51.163 14.179 1.00 63.88 181 PRO A C 1
ATOM 1512 O O . PRO A 1 181 ? 33.700 50.746 14.971 1.00 63.88 181 PRO A O 1
#

pLDDT: mean 70.76, std 25.31, range [26.81, 96.94]

Foldseek 3Di:
DDFPVVLLLVLLVCLVVVVLVVNVVSLVVRVVPDDDDLLSVLLSVLSVLSSVLSVPPPDPLSPVVVDPLLPLPVLVVLLVVLVVQLPDPPDDSSSVSNSVNVNVSSVSSNVPSPPDPPPDDDDDDDDDDDDDDDDDDDDDDDDDDDDDDDDDDDDDDPDDSCPSPDDPPDDDDDDDDDDDD

Sequence (181 aa):
MTVPHVLVNRFFQLVNQRQFAGAERELQRIKDKMGKNEWNRGYYTALWGIMISTKTNNDQYAFIRKLDLNDKKTLQKHRKEFLQHVNNRLYSDYDKGFFSAWADYMRLLLKTTRKPKNINKKPAKAAEKPIEKRVKTASDSRAQKVQKPSKPEKSLGQTDIFRFLAPDTRQREEENPKDKP

Secondary structure (DSSP, 8-state):
----HHHHHHHHHHHHTT-HHHHHHHHHHHHHHS-SSHHHHHHHHHHHHHHHHHH-TT-SS-GGGG--TT-HHHHHHHHHHHHHHHH-TTS-HHHHHHHHHHHHHHHHHHHHTS----------------------------------------------TTTTTS---------------

Radius of gyration: 27.36 Å; chains: 1; bounding box: 86×85×50 Å